Protein AF-A0A0V1BJB2-F1 (afdb_monomer_lite)

Secondary structure (DSSP, 8-state):
----TTHHHHHHHHHHHHHHHHTT---BHHHHHHHHHHHHHHTT-TT----HHHHHHHHHHHT---B---TTSS-GGGS--

Sequence (81 aa):
MRRTENAGVNVLIWQYFCHARSKGFSVSSPLVKEEALYFAQQLGRSDFRASASWLECFEKRHNIKLKVISGTDLPAWMKEL

Organism: Trichinella spiralis (NCBI:txid6334)

InterPro domains:
  IPR006600 HTH CenpB-type DNA-binding domain [PF03221] (13-67)
  IPR006600 HTH CenpB-type DNA-binding domain [PS51253] (1-68)
  IPR006600 HTH CenpB-type DNA-binding domain [SM00674] (3-68)
  IPR009057 Homedomain-like superfamily [SSF46689] (2-63)
  IPR050863 Centromere and Transposable Element-Derived Protein [PTHR19303] (3-71)

Structure (mmCIF, N/CA/C/O backbone):
data_AF-A0A0V1BJB2-F1
#
_entry.id   AF-A0A0V1BJB2-F1
#
loop_
_atom_site.group_PDB
_atom_site.id
_atom_site.type_symbol
_atom_site.label_atom_id
_atom_site.label_alt_id
_atom_site.label_comp_id
_atom_site.label_asym_id
_atom_site.label_entity_id
_atom_site.label_seq_id
_atom_site.pdbx_PDB_ins_code
_atom_site.Cartn_x
_atom_site.Cartn_y
_atom_site.Cartn_z
_atom_site.occupancy
_atom_site.B_iso_or_equiv
_atom_site.auth_seq_id
_atom_site.auth_comp_id
_atom_site.auth_asym_id
_atom_site.auth_atom_id
_atom_site.pdbx_PDB_model_num
ATOM 1 N N . MET A 1 1 ? 3.226 10.313 -20.414 1.00 38.31 1 MET A N 1
ATOM 2 C CA . MET A 1 1 ? 2.689 9.484 -19.310 1.00 38.31 1 MET A CA 1
ATOM 3 C C . MET A 1 1 ? 3.838 8.634 -18.773 1.00 38.31 1 MET A C 1
ATOM 5 O O . MET A 1 1 ? 4.296 7.759 -19.496 1.00 38.31 1 MET A O 1
ATOM 9 N N . ARG A 1 2 ? 4.408 8.939 -17.595 1.00 43.19 2 ARG A N 1
ATOM 10 C CA . ARG A 1 2 ? 5.478 8.099 -17.019 1.00 43.19 2 ARG A CA 1
ATOM 11 C C . ARG A 1 2 ? 4.855 6.743 -16.680 1.00 43.19 2 ARG A C 1
ATOM 13 O O . ARG A 1 2 ? 4.057 6.671 -15.749 1.00 43.19 2 ARG A O 1
ATOM 20 N N . ARG A 1 3 ? 5.159 5.697 -17.455 1.00 49.28 3 ARG A N 1
ATOM 21 C CA . ARG A 1 3 ? 4.875 4.318 -17.044 1.00 49.28 3 ARG A CA 1
ATOM 22 C C . ARG A 1 3 ? 5.750 4.081 -15.822 1.00 49.28 3 ARG A C 1
ATOM 24 O O . ARG A 1 3 ? 6.959 3.955 -15.956 1.00 49.28 3 ARG A O 1
ATOM 31 N N . THR A 1 4 ? 5.172 4.166 -14.632 1.00 60.84 4 THR A N 1
ATOM 32 C CA . THR A 1 4 ? 5.896 3.792 -13.423 1.00 60.84 4 THR A CA 1
ATOM 33 C C . THR A 1 4 ? 6.225 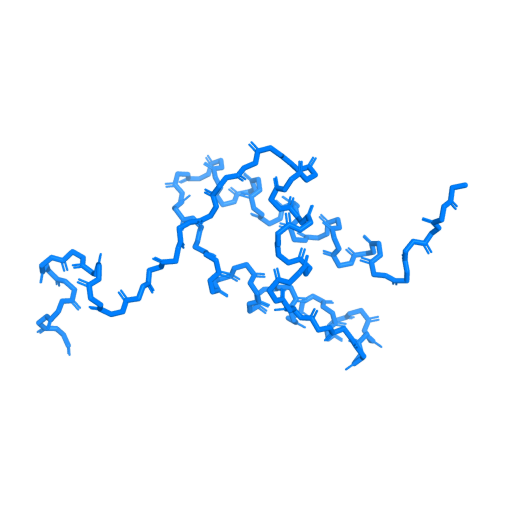2.311 -13.559 1.00 60.84 4 THR A C 1
ATOM 35 O O . THR A 1 4 ? 5.347 1.516 -13.885 1.00 60.84 4 THR A O 1
ATOM 38 N N . GLU A 1 5 ? 7.483 1.932 -13.348 1.00 65.19 5 GLU A N 1
ATOM 39 C CA . GLU A 1 5 ? 7.939 0.533 -13.443 1.00 65.19 5 GLU A CA 1
ATOM 40 C C . GLU A 1 5 ? 7.098 -0.415 -12.566 1.00 65.19 5 GLU A C 1
ATOM 42 O O . GLU A 1 5 ? 6.938 -1.592 -12.878 1.00 65.19 5 GLU A O 1
ATOM 47 N N . ASN A 1 6 ? 6.432 0.147 -11.550 1.00 79.75 6 ASN A N 1
ATOM 48 C CA . ASN A 1 6 ? 5.559 -0.534 -10.597 1.00 79.75 6 ASN A CA 1
ATOM 49 C C . ASN A 1 6 ? 4.055 -0.385 -10.900 1.00 79.75 6 ASN A C 1
ATOM 51 O O . ASN A 1 6 ? 3.222 -0.568 -10.011 1.00 79.75 6 ASN A O 1
ATOM 55 N N . ALA A 1 7 ? 3.671 -0.007 -12.125 1.00 85.12 7 ALA A N 1
ATOM 56 C CA . ALA A 1 7 ? 2.267 0.194 -12.496 1.00 85.12 7 ALA A CA 1
ATOM 57 C C . ALA A 1 7 ? 1.408 -1.057 -12.245 1.00 85.12 7 AL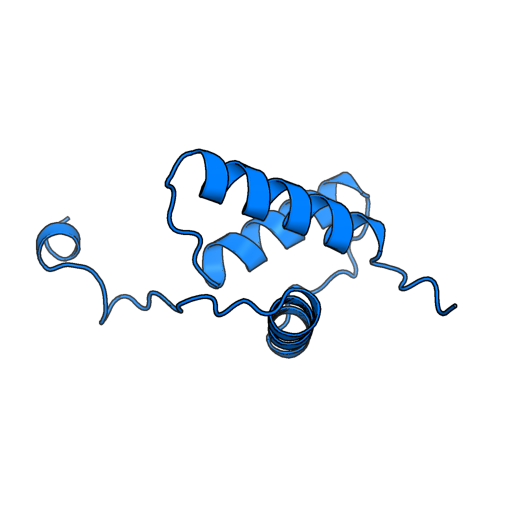A A C 1
ATOM 59 O O . ALA A 1 7 ? 0.302 -0.926 -11.727 1.00 85.12 7 ALA A O 1
ATOM 60 N N . GLY A 1 8 ? 1.937 -2.254 -12.529 1.00 91.31 8 GLY A N 1
ATOM 61 C CA . GLY A 1 8 ? 1.238 -3.520 -12.278 1.00 91.31 8 GLY A CA 1
ATOM 62 C C . GLY A 1 8 ? 0.926 -3.741 -10.796 1.00 91.31 8 GLY A C 1
ATOM 63 O O . GLY A 1 8 ? -0.226 -3.976 -10.442 1.00 91.31 8 GLY A O 1
ATOM 64 N N . VAL A 1 9 ? 1.922 -3.557 -9.921 1.00 94.00 9 VAL A N 1
ATOM 65 C CA . VAL A 1 9 ? 1.750 -3.683 -8.462 1.00 94.00 9 VAL A CA 1
ATOM 66 C C . VAL A 1 9 ? 0.700 -2.696 -7.949 1.00 94.00 9 VAL A C 1
ATOM 68 O O . VAL A 1 9 ? -0.185 -3.077 -7.190 1.00 94.00 9 VAL A O 1
ATOM 71 N N . ASN A 1 10 ? 0.745 -1.443 -8.418 1.00 93.81 10 ASN A N 1
ATOM 72 C CA . ASN A 1 10 ? -0.218 -0.411 -8.020 1.00 93.81 10 ASN A CA 1
ATOM 73 C C . ASN A 1 10 ? -1.665 -0.753 -8.422 1.00 93.81 10 ASN A C 1
ATOM 75 O O . ASN A 1 10 ? -2.595 -0.421 -7.691 1.00 93.81 10 ASN A O 1
ATOM 79 N N . VAL A 1 11 ? -1.868 -1.388 -9.580 1.00 94.88 11 VAL A N 1
ATOM 80 C CA . VAL A 1 11 ? -3.205 -1.814 -10.024 1.00 94.88 11 VAL A CA 1
ATOM 81 C C . VAL A 1 11 ? -3.716 -2.960 -9.156 1.00 94.88 11 VAL A C 1
ATOM 83 O O . VAL A 1 11 ? -4.845 -2.893 -8.672 1.00 94.88 11 VAL A O 1
ATOM 86 N N . LEU A 1 12 ? -2.885 -3.978 -8.920 1.00 96.12 12 LEU A N 1
ATOM 87 C CA . LEU A 1 12 ? -3.275 -5.154 -8.140 1.00 96.12 12 LEU A CA 1
ATOM 88 C C . LEU A 1 12 ? -3.598 -4.796 -6.688 1.00 96.12 12 LEU A C 1
ATOM 90 O O . LEU A 1 12 ? -4.639 -5.201 -6.174 1.00 96.12 12 LEU A O 1
ATOM 94 N N . ILE A 1 13 ? -2.775 -3.960 -6.048 1.00 96.62 13 ILE A N 1
ATOM 95 C CA . ILE A 1 13 ? -3.029 -3.552 -4.664 1.00 96.62 13 ILE A CA 1
ATOM 96 C C . ILE A 1 13 ? -4.305 -2.713 -4.530 1.00 96.62 13 ILE A C 1
ATOM 98 O O . ILE A 1 13 ? -5.022 -2.822 -3.536 1.00 96.62 13 ILE A O 1
ATOM 102 N N . TRP A 1 14 ? -4.637 -1.910 -5.546 1.00 96.62 14 TRP A N 1
ATOM 103 C CA . TRP A 1 14 ? -5.886 -1.156 -5.558 1.00 96.62 14 TRP A CA 1
ATOM 104 C C . TRP A 1 14 ? -7.103 -2.073 -5.699 1.00 96.62 14 TRP A C 1
ATOM 106 O O . TRP A 1 14 ? -8.080 -1.920 -4.966 1.00 96.62 14 TRP A O 1
ATOM 116 N N . GLN A 1 15 ? -7.034 -3.066 -6.589 1.00 96.94 15 GLN A N 1
ATOM 117 C CA . GLN A 1 15 ? -8.093 -4.065 -6.745 1.00 96.94 15 GLN A CA 1
ATOM 118 C C . GLN A 1 15 ? -8.305 -4.868 -5.460 1.00 96.94 15 GLN A C 1
ATOM 120 O O . GLN A 1 15 ? -9.446 -5.011 -5.017 1.00 96.94 15 GLN A O 1
ATOM 125 N N . TYR A 1 16 ? -7.219 -5.321 -4.831 1.00 96.31 16 TYR A N 1
ATOM 126 C CA . TYR A 1 16 ? -7.252 -5.974 -3.525 1.00 96.31 16 TYR A CA 1
ATOM 127 C C . TYR A 1 16 ? -7.939 -5.094 -2.473 1.00 96.31 16 TYR A C 1
ATOM 129 O O . TYR A 1 16 ? -8.877 -5.537 -1.809 1.00 96.31 16 TYR A O 1
ATOM 137 N N . PHE A 1 17 ? -7.532 -3.825 -2.366 1.00 95.81 17 PHE A N 1
ATOM 138 C CA . PHE A 1 17 ? -8.109 -2.888 -1.407 1.00 95.81 17 PHE A CA 1
ATOM 139 C C . PHE A 1 17 ? -9.618 -2.712 -1.627 1.00 95.81 17 PHE A C 1
ATOM 141 O O . PHE A 1 17 ? -10.404 -2.856 -0.689 1.00 95.81 17 PHE A O 1
ATOM 148 N N . CYS A 1 18 ? -10.046 -2.451 -2.865 1.00 96.12 18 CYS A N 1
ATOM 149 C CA . CYS A 1 18 ? -11.461 -2.335 -3.218 1.00 96.12 18 CYS A CA 1
ATOM 150 C C . CYS A 1 18 ? -12.243 -3.609 -2.886 1.00 96.12 18 CYS A C 1
ATOM 152 O O . CYS A 1 18 ? -13.336 -3.527 -2.321 1.00 96.12 18 CYS A O 1
ATOM 154 N N . HIS A 1 19 ? -11.683 -4.778 -3.200 1.00 95.75 19 HIS A N 1
ATOM 155 C CA . HIS A 1 19 ? -12.312 -6.059 -2.907 1.00 95.75 19 HIS A CA 1
ATOM 156 C C . HIS A 1 19 ? -12.505 -6.251 -1.400 1.00 95.75 19 HIS A C 1
ATOM 158 O O . HIS A 1 19 ? -13.629 -6.486 -0.953 1.00 95.75 19 HIS A O 1
ATOM 164 N N . ALA A 1 20 ? -11.453 -6.057 -0.604 1.00 93.88 20 ALA A N 1
ATOM 165 C CA . ALA A 1 20 ? -11.515 -6.171 0.849 1.00 93.88 20 ALA A CA 1
ATOM 166 C C . ALA A 1 20 ? -12.553 -5.209 1.454 1.00 93.88 20 ALA A C 1
ATOM 168 O O . ALA A 1 20 ? -13.383 -5.615 2.271 1.00 93.88 20 ALA A O 1
ATOM 169 N N . ARG A 1 21 ? -12.588 -3.954 0.986 1.00 93.44 21 ARG A N 1
ATOM 170 C CA . ARG A 1 21 ? -13.581 -2.959 1.422 1.00 93.44 21 ARG A CA 1
ATOM 171 C C . ARG A 1 21 ? -15.009 -3.340 1.039 1.00 93.44 21 ARG A C 1
ATOM 173 O O . ARG A 1 21 ? -15.903 -3.162 1.860 1.00 93.44 21 ARG A O 1
ATOM 180 N N . SER A 1 22 ? -15.228 -3.903 -0.152 1.00 95.50 22 SER A N 1
ATOM 181 C CA . SER A 1 22 ? -16.555 -4.375 -0.586 1.00 95.50 22 SER A CA 1
ATOM 182 C C . SER A 1 22 ? -17.109 -5.501 0.295 1.00 95.50 22 SER A C 1
ATOM 184 O O . SER A 1 22 ? -18.320 -5.662 0.413 1.00 95.50 22 SER A O 1
ATOM 186 N N . LYS A 1 23 ? -16.220 -6.256 0.949 1.00 94.69 23 LYS A N 1
ATOM 187 C CA . LYS A 1 23 ? -16.553 -7.328 1.893 1.00 94.69 23 LYS A CA 1
ATOM 188 C C . LYS A 1 23 ? -16.660 -6.847 3.345 1.00 94.69 23 LYS A C 1
ATOM 190 O O . LYS A 1 23 ? -16.916 -7.653 4.229 1.00 94.69 23 LYS A O 1
ATOM 195 N N . GLY A 1 24 ? -16.465 -5.551 3.599 1.00 91.12 24 GLY A N 1
ATOM 196 C CA . GLY A 1 24 ? -16.515 -4.965 4.940 1.00 91.12 24 GLY A CA 1
ATOM 197 C C . GLY A 1 24 ? -15.219 -5.097 5.745 1.00 91.12 24 GLY A C 1
ATOM 198 O O . GLY A 1 24 ? -15.193 -4.709 6.912 1.00 91.12 24 GLY A O 1
ATOM 199 N N . PHE A 1 25 ? -14.129 -5.593 5.151 1.00 89.25 25 PHE A N 1
ATOM 200 C CA . PHE A 1 25 ? -12.857 -5.708 5.857 1.00 89.25 25 PHE A CA 1
ATOM 201 C C . PHE A 1 25 ? -12.183 -4.344 6.039 1.00 89.25 25 PHE A C 1
ATOM 203 O O . PHE A 1 25 ? -12.223 -3.453 5.178 1.00 89.25 25 PHE A O 1
ATOM 210 N N . SER A 1 26 ? -11.530 -4.183 7.188 1.00 88.69 26 SER A N 1
ATOM 211 C CA . SER A 1 26 ? -10.627 -3.062 7.434 1.00 88.69 26 SER A CA 1
ATOM 212 C C . SER A 1 26 ? -9.237 -3.427 6.935 1.00 88.69 26 SER A C 1
ATOM 214 O O . SER A 1 26 ? -8.685 -4.448 7.329 1.00 88.69 26 SER A O 1
ATOM 216 N N . VAL A 1 27 ? -8.679 -2.583 6.072 1.00 91.69 27 VAL A N 1
ATOM 217 C CA . VAL A 1 27 ? -7.352 -2.783 5.489 1.00 91.69 27 VAL A CA 1
ATOM 218 C C . VAL A 1 27 ? -6.388 -1.792 6.136 1.00 91.69 27 VAL A C 1
ATOM 220 O O . VAL A 1 27 ? -6.625 -0.583 6.103 1.00 91.69 27 VAL A O 1
ATOM 223 N N . SER A 1 28 ? -5.333 -2.308 6.761 1.00 92.12 28 SER A N 1
ATOM 224 C CA . SER A 1 28 ? -4.334 -1.523 7.491 1.00 92.12 28 SER A CA 1
ATOM 225 C C . SER A 1 28 ? -3.103 -1.226 6.633 1.00 92.12 28 SER A C 1
ATOM 227 O O . SER A 1 28 ? -2.842 -1.894 5.631 1.00 92.12 28 SER A O 1
ATOM 229 N N . SER A 1 29 ? -2.313 -0.228 7.034 1.00 92.81 29 SER A N 1
ATOM 230 C CA . SER A 1 29 ? -1.070 0.134 6.341 1.00 92.81 29 SER A CA 1
ATOM 231 C C . SER A 1 29 ? -0.067 -1.029 6.233 1.00 92.81 29 SER A C 1
ATOM 233 O O . SER A 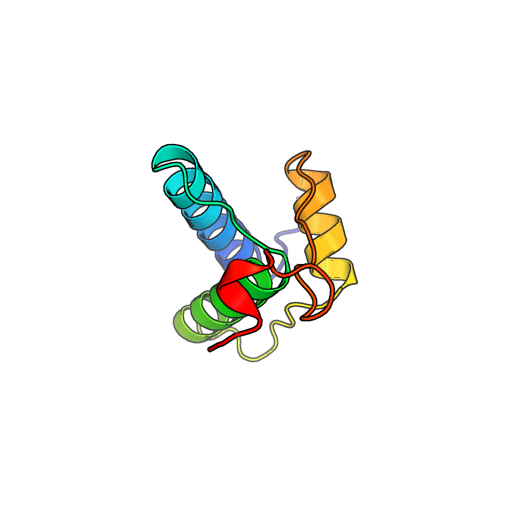1 29 ? 0.497 -1.195 5.150 1.00 92.81 29 SER A O 1
ATOM 235 N N . PRO A 1 30 ? 0.170 -1.848 7.285 1.00 93.25 30 PRO A N 1
ATOM 236 C CA . PRO A 1 30 ? 1.023 -3.036 7.177 1.00 93.25 30 PRO A CA 1
ATOM 237 C C . PRO A 1 30 ? 0.493 -4.058 6.167 1.00 93.25 30 PRO A C 1
ATOM 239 O O . PRO A 1 30 ? 1.254 -4.503 5.313 1.00 93.25 30 PRO A O 1
ATOM 242 N N . LEU A 1 31 ? -0.816 -4.331 6.185 1.00 93.50 31 LEU A N 1
ATOM 243 C CA . LEU A 1 31 ? -1.440 -5.301 5.283 1.00 93.50 31 LEU A CA 1
ATOM 244 C C . LEU A 1 31 ? -1.287 -4.892 3.810 1.00 93.50 31 LEU A C 1
ATOM 246 O O . LEU A 1 31 ? -0.943 -5.709 2.964 1.00 93.50 31 LEU A O 1
ATOM 250 N N . VAL A 1 32 ? -1.457 -3.601 3.503 1.00 94.94 32 VAL A N 1
ATOM 251 C CA . VAL A 1 32 ? -1.224 -3.075 2.145 1.00 94.94 32 VAL A CA 1
ATOM 252 C C . VAL A 1 32 ? 0.227 -3.258 1.707 1.00 94.94 32 VAL A C 1
ATOM 254 O O . VAL A 1 32 ? 0.483 -3.544 0.539 1.00 94.94 32 VAL A O 1
ATOM 257 N N . LYS A 1 33 ? 1.191 -3.083 2.617 1.00 95.25 33 LYS A N 1
ATOM 258 C CA . LYS A 1 33 ? 2.610 -3.259 2.292 1.00 95.25 33 LYS A CA 1
ATOM 259 C C . LYS A 1 33 ? 2.951 -4.723 2.027 1.00 95.25 33 LYS A C 1
ATOM 261 O O . LYS A 1 33 ? 3.647 -4.992 1.053 1.00 95.25 33 LYS A O 1
ATOM 266 N N . GLU A 1 34 ? 2.463 -5.637 2.861 1.00 95.56 34 GLU A N 1
ATOM 267 C CA . GLU A 1 34 ? 2.667 -7.081 2.695 1.00 95.56 34 GLU A CA 1
ATOM 268 C C . GLU A 1 34 ? 2.087 -7.571 1.367 1.00 95.56 34 GLU A C 1
ATOM 270 O O . GLU A 1 34 ? 2.801 -8.172 0.565 1.00 95.56 34 GLU A O 1
ATOM 275 N N . GLU A 1 35 ? 0.838 -7.213 1.075 1.00 96.06 35 GLU A N 1
ATOM 276 C CA . GLU A 1 35 ? 0.174 -7.629 -0.158 1.00 96.06 35 GLU A CA 1
ATOM 277 C C . GLU A 1 35 ? 0.845 -7.018 -1.405 1.00 96.06 35 GLU A C 1
ATOM 279 O O . GLU A 1 35 ? 0.999 -7.669 -2.439 1.00 96.06 35 GLU A O 1
ATOM 284 N N . ALA A 1 36 ? 1.331 -5.775 -1.315 1.00 96.00 36 ALA A N 1
ATOM 285 C CA . ALA A 1 36 ? 2.070 -5.153 -2.411 1.00 96.00 36 ALA A CA 1
ATOM 286 C C . ALA A 1 36 ? 3.417 -5.840 -2.683 1.00 96.00 36 ALA A C 1
ATOM 288 O O . ALA A 1 36 ? 3.801 -5.980 -3.845 1.00 96.00 36 ALA A O 1
ATOM 289 N N . LEU A 1 37 ? 4.126 -6.287 -1.639 1.00 96.50 37 LEU A N 1
ATOM 290 C CA . LEU A 1 37 ? 5.343 -7.091 -1.789 1.00 96.50 37 LEU A CA 1
ATOM 291 C C . LEU A 1 37 ? 5.029 -8.455 -2.411 1.00 96.50 37 LEU A C 1
ATOM 293 O O . LEU A 1 37 ? 5.744 -8.887 -3.315 1.00 96.50 37 LEU A O 1
ATOM 297 N N . TYR A 1 38 ? 3.934 -9.093 -1.989 1.00 96.19 38 TYR A N 1
ATOM 298 C CA . TYR A 1 38 ? 3.468 -10.345 -2.577 1.00 96.19 38 TYR A CA 1
ATOM 299 C C . TYR A 1 38 ? 3.186 -10.188 -4.078 1.00 96.19 38 TYR A C 1
ATOM 301 O O . TYR A 1 38 ? 3.755 -10.915 -4.893 1.00 96.19 38 TYR A O 1
ATOM 309 N N . PHE A 1 39 ? 2.393 -9.189 -4.479 1.00 95.44 39 PHE A N 1
ATOM 310 C CA . PHE A 1 39 ? 2.124 -8.929 -5.896 1.00 95.44 39 PHE A CA 1
ATOM 311 C C . PHE A 1 39 ? 3.381 -8.568 -6.684 1.00 95.44 39 PHE A C 1
ATOM 313 O O . PHE A 1 39 ? 3.523 -8.985 -7.832 1.00 95.44 39 PHE A O 1
ATOM 320 N N . ALA A 1 40 ? 4.311 -7.824 -6.088 1.00 95.31 40 ALA A N 1
ATOM 321 C CA . ALA A 1 40 ? 5.585 -7.535 -6.725 1.00 95.31 40 ALA A CA 1
ATOM 322 C C . ALA A 1 40 ? 6.387 -8.811 -6.998 1.00 95.31 40 ALA A C 1
ATOM 324 O O . ALA A 1 40 ? 6.875 -8.989 -8.114 1.00 95.31 40 ALA A O 1
ATOM 325 N N . GLN A 1 41 ? 6.446 -9.735 -6.037 1.00 94.69 41 GLN A N 1
ATOM 326 C CA . GLN A 1 41 ? 7.086 -11.034 -6.222 1.00 94.69 41 GLN A CA 1
ATOM 327 C C . GLN A 1 41 ? 6.421 -11.838 -7.349 1.00 94.69 41 GLN A C 1
ATOM 329 O O . GLN A 1 41 ? 7.126 -12.347 -8.218 1.00 94.69 41 GLN A O 1
ATOM 334 N N . GLN A 1 42 ? 5.083 -11.895 -7.391 1.00 93.94 42 GLN A N 1
ATOM 335 C CA . GLN A 1 42 ? 4.351 -12.596 -8.459 1.00 93.94 42 GLN A CA 1
ATOM 336 C C . GLN A 1 42 ? 4.590 -11.983 -9.848 1.00 93.94 42 GLN A C 1
ATOM 338 O O . GLN A 1 42 ? 4.575 -12.684 -10.856 1.00 93.94 42 GLN A O 1
ATOM 343 N N . LEU A 1 43 ? 4.847 -10.675 -9.910 1.00 92.81 43 LEU A N 1
ATOM 344 C CA . LEU A 1 43 ? 5.174 -9.959 -11.144 1.00 92.81 43 LEU A CA 1
ATOM 345 C C . LEU A 1 43 ? 6.676 -9.963 -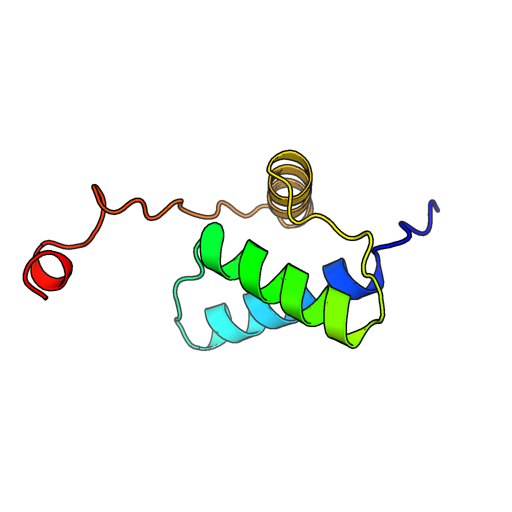11.485 1.00 92.81 43 LEU A C 1
ATOM 347 O O . LEU A 1 43 ? 7.076 -9.299 -12.443 1.00 92.81 43 LEU A O 1
ATOM 351 N N . GLY A 1 44 ? 7.516 -10.657 -10.707 1.00 92.56 44 GLY A N 1
ATOM 352 C CA . GLY A 1 44 ? 8.970 -10.684 -10.902 1.00 92.56 44 GLY A CA 1
ATOM 353 C C . GLY A 1 44 ? 9.671 -9.351 -10.602 1.00 92.56 44 GLY A C 1
ATOM 354 O O . GLY A 1 44 ? 10.747 -9.085 -11.130 1.00 92.56 44 GLY A O 1
ATOM 355 N N . ARG A 1 45 ? 9.061 -8.490 -9.780 1.00 89.75 45 ARG A N 1
ATOM 356 C CA . ARG A 1 45 ? 9.565 -7.165 -9.379 1.00 89.75 45 ARG A CA 1
ATOM 357 C C . ARG A 1 45 ? 10.268 -7.236 -8.028 1.00 89.75 45 ARG A C 1
ATOM 359 O O . ARG A 1 45 ? 9.747 -6.780 -7.014 1.00 89.75 45 ARG A O 1
ATOM 366 N N . SER A 1 46 ? 11.456 -7.834 -8.015 1.00 87.31 46 SER A N 1
ATOM 367 C CA . SER A 1 46 ? 12.277 -7.993 -6.804 1.00 87.31 46 SER A CA 1
ATOM 368 C C . SER A 1 46 ? 12.842 -6.676 -6.254 1.00 87.31 46 SER A C 1
ATOM 370 O O . SER A 1 46 ? 13.244 -6.609 -5.096 1.00 87.31 46 SER A O 1
ATOM 372 N N . ASP A 1 47 ? 12.861 -5.622 -7.067 1.00 89.81 47 ASP A N 1
ATOM 373 C CA . ASP A 1 47 ? 13.313 -4.274 -6.728 1.00 89.81 47 ASP A CA 1
ATOM 374 C C . ASP A 1 47 ? 12.221 -3.410 -6.075 1.00 89.81 47 ASP A C 1
ATOM 376 O O . ASP A 1 47 ? 12.514 -2.346 -5.515 1.00 89.81 47 ASP A O 1
ATOM 380 N N . PHE A 1 48 ? 10.964 -3.862 -6.111 1.00 92.44 48 PHE A N 1
ATOM 381 C CA . PHE A 1 48 ? 9.852 -3.145 -5.510 1.00 92.44 48 PHE A CA 1
ATOM 382 C C . PHE A 1 48 ? 10.022 -3.030 -3.994 1.00 92.44 48 PHE A C 1
ATOM 384 O O . PHE A 1 48 ? 10.239 -4.007 -3.278 1.00 92.44 48 PHE A O 1
ATOM 391 N N . ARG A 1 49 ? 9.848 -1.810 -3.483 1.00 92.81 49 ARG A N 1
ATOM 392 C CA . ARG A 1 49 ? 9.851 -1.528 -2.048 1.00 92.81 49 ARG A CA 1
ATOM 393 C C . ARG A 1 49 ? 8.523 -0.910 -1.660 1.00 92.81 49 ARG A C 1
ATOM 395 O O . ARG A 1 49 ? 8.211 0.201 -2.089 1.00 92.81 49 ARG A O 1
ATOM 402 N N . ALA A 1 50 ? 7.803 -1.576 -0.762 1.00 93.31 50 ALA A N 1
ATOM 403 C CA . ALA A 1 50 ? 6.622 -1.036 -0.094 1.00 93.31 50 ALA A CA 1
ATOM 404 C C . ALA A 1 50 ? 7.011 0.022 0.968 1.00 93.31 50 ALA A C 1
ATOM 406 O O . ALA A 1 50 ? 6.719 -0.094 2.162 1.00 93.31 50 ALA A O 1
ATOM 407 N N . SER A 1 51 ? 7.754 1.044 0.537 1.00 93.81 51 SER A N 1
ATOM 408 C CA . SER A 1 51 ? 8.295 2.098 1.393 1.00 93.81 51 SER A CA 1
ATOM 409 C C . SER A 1 51 ? 7.190 2.985 1.970 1.00 93.81 51 SER A C 1
ATOM 411 O O . SER A 1 51 ? 6.052 2.993 1.496 1.00 93.81 51 SER A O 1
ATOM 413 N N . ALA A 1 52 ? 7.527 3.769 2.998 1.00 92.12 52 ALA A N 1
ATOM 414 C CA . ALA A 1 52 ? 6.605 4.762 3.547 1.00 92.12 52 ALA A CA 1
ATOM 415 C C . ALA A 1 52 ? 6.166 5.784 2.481 1.00 92.12 52 ALA A C 1
ATOM 417 O O . ALA A 1 52 ? 4.975 6.043 2.346 1.00 92.12 52 ALA A O 1
ATOM 418 N N . SER A 1 53 ? 7.097 6.281 1.660 1.00 92.94 53 SER A N 1
ATOM 419 C CA . SER A 1 53 ? 6.793 7.238 0.587 1.00 92.94 53 SER A CA 1
ATOM 420 C C . SER A 1 53 ? 5.929 6.636 -0.522 1.00 92.94 53 SER A C 1
ATOM 422 O O . SER A 1 53 ? 5.077 7.327 -1.078 1.00 92.94 53 SER A O 1
ATOM 424 N N . TRP A 1 54 ? 6.116 5.351 -0.848 1.00 94.56 54 TRP A N 1
ATOM 425 C CA . TRP A 1 54 ? 5.232 4.659 -1.788 1.00 94.56 54 TRP A CA 1
ATOM 426 C C . TRP A 1 54 ? 3.808 4.567 -1.230 1.00 94.56 54 TRP A C 1
ATOM 428 O O . TRP A 1 54 ? 2.858 4.886 -1.946 1.00 94.56 54 TRP A O 1
ATOM 438 N N . LEU A 1 55 ? 3.665 4.199 0.047 1.00 94.38 55 LEU A N 1
ATOM 439 C CA . LEU A 1 55 ? 2.361 4.094 0.693 1.00 94.38 55 LEU A CA 1
ATOM 440 C C . LEU A 1 55 ? 1.653 5.455 0.758 1.00 94.38 55 LEU A C 1
ATOM 442 O O . LEU A 1 55 ? 0.483 5.547 0.406 1.00 94.38 55 LEU A O 1
ATOM 446 N N . GLU A 1 56 ? 2.370 6.521 1.109 1.00 94.19 56 GLU A N 1
ATOM 447 C CA . GLU A 1 56 ? 1.823 7.883 1.119 1.00 94.19 56 GLU A CA 1
ATOM 448 C C . GLU A 1 56 ? 1.350 8.309 -0.284 1.00 94.19 56 GLU A C 1
ATOM 450 O O . GLU A 1 56 ? 0.282 8.902 -0.449 1.00 94.19 56 GLU A O 1
ATOM 455 N N . CYS A 1 57 ? 2.115 7.975 -1.330 1.00 93.88 57 CYS A N 1
ATOM 456 C CA . CYS A 1 57 ? 1.697 8.207 -2.714 1.00 93.88 57 CYS A CA 1
ATOM 457 C C . CYS A 1 57 ? 0.439 7.409 -3.081 1.00 93.88 57 CYS A C 1
ATOM 459 O O . CYS A 1 57 ? -0.413 7.918 -3.811 1.00 93.88 57 CYS A O 1
ATOM 461 N N . PHE A 1 58 ? 0.331 6.166 -2.610 1.00 93.50 58 PHE A N 1
ATOM 462 C CA . PHE A 1 58 ? -0.835 5.312 -2.819 1.00 93.50 58 PHE A CA 1
ATOM 463 C C . PHE A 1 58 ? -2.080 5.899 -2.139 1.00 93.50 58 PHE A C 1
ATOM 465 O O . PHE A 1 58 ? -3.105 6.086 -2.795 1.00 93.50 58 PHE A O 1
ATOM 472 N N . GLU A 1 59 ? -1.967 6.298 -0.873 1.00 94.62 59 GLU A N 1
ATOM 473 C CA . GLU A 1 59 ? -3.033 6.966 -0.121 1.00 94.62 59 GLU A CA 1
ATOM 474 C C . GLU A 1 59 ? -3.522 8.237 -0.822 1.00 94.62 59 GLU A C 1
ATOM 476 O O . GLU A 1 59 ? -4.721 8.390 -1.069 1.00 94.62 59 GLU A O 1
ATOM 481 N N . LYS A 1 60 ? -2.591 9.113 -1.229 1.00 95.50 60 LYS A N 1
ATOM 482 C CA . LYS A 1 60 ? -2.905 10.353 -1.956 1.00 95.50 60 LYS A CA 1
ATOM 483 C C . LYS A 1 60 ? -3.580 10.087 -3.298 1.00 95.50 60 LYS A C 1
ATOM 485 O O . LYS A 1 60 ? -4.538 10.772 -3.641 1.00 95.50 60 LYS A O 1
ATOM 490 N N . ARG A 1 61 ? -3.104 9.098 -4.062 1.00 94.62 61 ARG A N 1
ATOM 491 C CA . ARG A 1 61 ? -3.653 8.766 -5.388 1.00 94.62 61 ARG A CA 1
ATOM 492 C C . ARG A 1 61 ? -5.107 8.312 -5.318 1.00 94.62 61 ARG A C 1
ATOM 494 O O . ARG A 1 61 ? -5.871 8.601 -6.233 1.00 94.62 61 ARG A O 1
ATOM 501 N N . HIS A 1 62 ? -5.463 7.593 -4.262 1.00 94.06 62 HIS A N 1
ATOM 502 C CA . HIS A 1 62 ? -6.789 7.006 -4.105 1.00 94.06 62 HIS A CA 1
ATOM 503 C C . HIS A 1 62 ? -7.681 7.768 -3.118 1.00 94.06 62 HIS A C 1
ATOM 505 O O . HIS A 1 62 ? -8.821 7.367 -2.900 1.00 94.06 62 HIS A O 1
ATOM 511 N N . ASN A 1 63 ? -7.182 8.874 -2.555 1.00 94.75 63 ASN A N 1
ATOM 512 C CA . ASN A 1 63 ? -7.855 9.678 -1.538 1.00 94.75 63 ASN A CA 1
ATOM 513 C C . ASN A 1 63 ? -8.344 8.836 -0.343 1.00 94.75 63 ASN A C 1
ATOM 515 O O . ASN A 1 63 ? -9.483 8.957 0.111 1.00 94.75 63 ASN A O 1
ATOM 519 N N . ILE A 1 64 ? -7.475 7.950 0.147 1.00 94.19 64 ILE A N 1
ATOM 520 C CA . ILE A 1 64 ? -7.735 7.090 1.307 1.00 94.19 64 ILE A CA 1
ATOM 521 C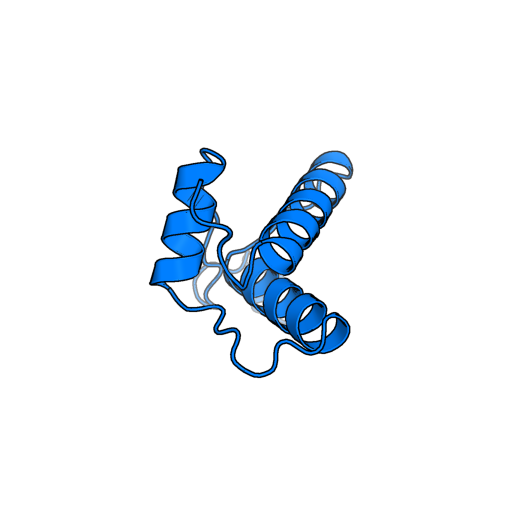 C . ILE A 1 64 ? -6.768 7.421 2.443 1.00 94.19 64 ILE A C 1
ATOM 523 O O . ILE A 1 64 ? -5.710 8.004 2.224 1.00 94.19 64 ILE A O 1
ATOM 527 N N . LYS A 1 65 ? -7.122 7.014 3.665 1.00 91.94 65 LYS A N 1
ATOM 528 C CA . LYS A 1 65 ? -6.218 7.014 4.820 1.00 91.94 65 LYS A CA 1
ATOM 529 C C . LYS A 1 65 ? -6.191 5.621 5.426 1.00 91.94 65 LYS A C 1
ATOM 531 O O . LYS A 1 65 ? -7.218 5.141 5.910 1.00 91.94 65 LYS A O 1
ATOM 536 N N . LEU A 1 66 ? -5.035 4.979 5.384 1.00 90.12 66 LEU A N 1
ATOM 537 C CA . LEU A 1 66 ? -4.802 3.690 6.004 1.00 90.12 66 LEU A CA 1
ATOM 538 C C . LEU A 1 66 ? -4.377 3.926 7.450 1.00 90.12 66 LEU A C 1
ATOM 540 O O . LEU A 1 66 ? -3.568 4.799 7.763 1.00 90.12 66 LEU A O 1
ATOM 544 N N . LYS A 1 67 ? -4.959 3.151 8.362 1.00 82.75 67 LYS A N 1
ATOM 545 C CA . LYS A 1 67 ? -4.555 3.195 9.764 1.00 82.75 67 LYS A CA 1
ATOM 546 C C . LYS A 1 67 ? -3.338 2.301 9.949 1.00 82.75 67 LYS A C 1
ATOM 548 O O . LYS A 1 67 ? -3.332 1.146 9.509 1.00 82.75 67 LYS A O 1
ATOM 553 N N . VAL A 1 68 ? -2.336 2.822 10.647 1.00 73.38 68 VAL A N 1
ATOM 554 C CA . VAL A 1 68 ? -1.296 1.990 11.244 1.00 73.38 68 VAL A CA 1
ATOM 555 C C . VAL A 1 68 ? -1.914 1.383 12.493 1.00 73.38 68 VAL A C 1
ATOM 557 O O . VAL A 1 68 ? -2.262 2.107 13.416 1.00 73.38 68 VAL A O 1
ATOM 560 N N . ILE A 1 69 ? -2.105 0.068 12.498 1.00 64.62 69 ILE A N 1
ATOM 561 C CA . ILE A 1 69 ? -2.433 -0.655 13.725 1.00 64.62 69 ILE A CA 1
ATOM 562 C C . ILE A 1 69 ? -1.085 -1.093 14.293 1.00 64.62 69 ILE A C 1
ATOM 564 O O . ILE A 1 69 ? -0.527 -2.101 13.866 1.00 64.62 69 ILE A O 1
ATOM 568 N N . SER A 1 70 ? -0.500 -0.278 15.168 1.00 59.50 70 SER A N 1
ATOM 569 C CA . SER A 1 70 ? 0.596 -0.718 16.034 1.00 59.50 70 SER A CA 1
ATOM 570 C C . SER A 1 70 ? 0.010 -1.507 17.208 1.00 59.50 70 SER A C 1
ATOM 572 O O . SER A 1 70 ? -1.147 -1.303 17.569 1.00 59.50 70 SER A O 1
ATOM 574 N N . GLY A 1 71 ? 0.793 -2.387 17.845 1.00 55.75 71 GLY A N 1
ATOM 575 C CA . GLY A 1 71 ? 0.338 -3.198 18.992 1.00 55.75 71 GLY A CA 1
ATOM 576 C C . GLY A 1 71 ? -0.284 -2.396 20.154 1.00 55.75 71 GLY A C 1
ATOM 577 O O . GLY A 1 71 ? -1.011 -2.944 20.978 1.00 55.75 71 GLY A O 1
ATOM 578 N N . THR A 1 72 ? -0.060 -1.080 20.199 1.00 57.97 72 THR A N 1
ATOM 579 C CA . THR A 1 72 ? -0.670 -0.142 21.153 1.00 57.97 72 THR A CA 1
ATOM 580 C C . THR A 1 72 ? -2.156 0.133 20.891 1.00 57.97 72 THR A C 1
ATOM 582 O O . THR A 1 72 ? -2.907 0.310 21.853 1.00 57.97 72 THR A O 1
ATOM 585 N N . ASP A 1 73 ? -2.590 0.086 19.627 1.00 62.06 73 ASP A N 1
ATOM 586 C CA . ASP A 1 73 ? -3.937 0.464 19.160 1.00 62.06 73 ASP A CA 1
ATOM 587 C C . ASP A 1 73 ? -4.835 -0.747 18.877 1.00 62.06 73 ASP A C 1
ATOM 589 O O . ASP A 1 73 ? -5.922 -0.627 18.305 1.00 62.06 73 ASP A O 1
ATOM 593 N N . LEU A 1 74 ? -4.383 -1.933 19.284 1.00 64.62 74 LEU A N 1
ATOM 594 C CA . LEU A 1 74 ? -5.208 -3.127 19.269 1.00 64.62 74 LEU A CA 1
ATOM 595 C C . LEU A 1 74 ? -6.449 -2.914 20.155 1.00 64.62 74 LEU A C 1
ATOM 597 O O . LEU A 1 74 ? -6.322 -2.388 21.271 1.00 64.62 74 LEU A O 1
ATOM 601 N N . PRO A 1 75 ? -7.644 -3.334 19.700 1.00 65.75 75 PRO A N 1
ATOM 602 C CA . PRO A 1 75 ? -8.802 -3.434 20.574 1.00 65.75 75 PRO A CA 1
ATOM 603 C C . PRO A 1 75 ? -8.439 -4.249 21.816 1.00 65.75 75 PRO A C 1
ATOM 605 O O . PRO A 1 75 ? -7.650 -5.186 21.715 1.00 65.75 75 PRO A O 1
ATOM 608 N N . ALA A 1 76 ? -9.022 -3.918 22.970 1.00 69.50 76 ALA A N 1
ATOM 609 C CA . ALA A 1 76 ? -8.707 -4.596 24.232 1.00 69.50 76 ALA A CA 1
ATOM 610 C C . ALA A 1 76 ? -8.759 -6.134 24.108 1.00 69.50 76 ALA A C 1
ATOM 612 O O . ALA A 1 76 ? -7.861 -6.812 24.589 1.00 69.50 76 ALA A O 1
ATOM 613 N N . TRP A 1 77 ? -9.719 -6.663 23.339 1.00 78.69 77 TRP A N 1
ATOM 614 C CA . TRP A 1 77 ? -9.886 -8.100 23.091 1.00 78.69 77 TRP A CA 1
ATOM 615 C C . TRP A 1 77 ? -8.748 -8.774 22.301 1.00 78.69 77 TRP A C 1
ATOM 617 O O . TRP A 1 77 ? -8.700 -9.996 22.244 1.00 78.69 77 TRP A O 1
ATOM 627 N N . MET A 1 78 ? -7.843 -8.016 21.678 1.00 55.69 78 MET A N 1
ATOM 628 C CA . MET A 1 78 ? -6.731 -8.536 20.871 1.00 55.69 78 MET A CA 1
ATOM 629 C C . MET A 1 78 ? -5.377 -8.459 21.601 1.00 55.69 78 MET A C 1
ATOM 631 O O . MET A 1 78 ? -4.377 -8.916 21.063 1.00 55.69 78 MET A O 1
ATOM 635 N N . LYS A 1 79 ? -5.331 -7.864 22.805 1.00 58.06 79 LYS A N 1
ATOM 636 C CA . LYS A 1 79 ? -4.122 -7.746 23.647 1.00 58.06 79 LYS A CA 1
ATOM 637 C C . LYS A 1 79 ? -3.932 -8.922 24.617 1.00 58.06 79 LYS A C 1
ATOM 639 O O . LYS A 1 79 ? -2.899 -8.996 25.269 1.00 58.06 79 LYS A O 1
ATOM 644 N N . GLU A 1 80 ? -4.934 -9.791 24.733 1.00 61.28 80 GLU A N 1
ATOM 645 C CA . GLU A 1 80 ? -4.988 -10.913 25.685 1.00 61.28 80 GLU A CA 1
ATOM 646 C C . GLU A 1 80 ? -4.794 -12.291 25.013 1.00 61.28 80 GLU A C 1
ATOM 648 O O . GLU A 1 80 ? -5.015 -13.322 25.646 1.00 61.28 80 GLU A O 1
ATOM 653 N N . LEU A 1 81 ? -4.384 -12.307 23.738 1.00 53.62 81 LEU A N 1
ATOM 654 C CA . LEU A 1 81 ? -3.955 -13.494 22.983 1.00 53.62 81 LEU A CA 1
ATOM 655 C C . LEU A 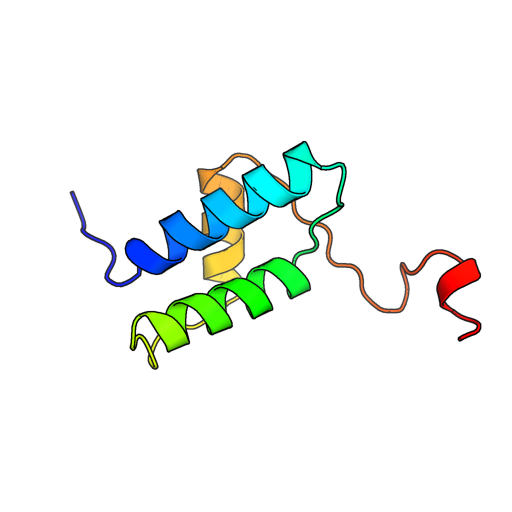1 81 ? -2.428 -13.519 22.873 1.00 53.62 81 LEU A C 1
ATOM 657 O O . LEU A 1 81 ? -1.864 -14.632 22.938 1.00 53.62 81 LEU A O 1
#

Foldseek 3Di:
DPPDPLVQLLVVLVVVVVVCVVVVHAAALVNSQVSSVVSCVVVVNPVDHSDPVVSVVSCVVVVHDHHHDDLVNDDPVVVVD

Radius of gyration: 13.98 Å; chains: 1; bounding box: 30×24×45 Å

pLDDT: mean 85.42, std 15.13, range [38.31, 96.94]